Protein AF-A0A1X6ZL60-F1 (afdb_monomer_l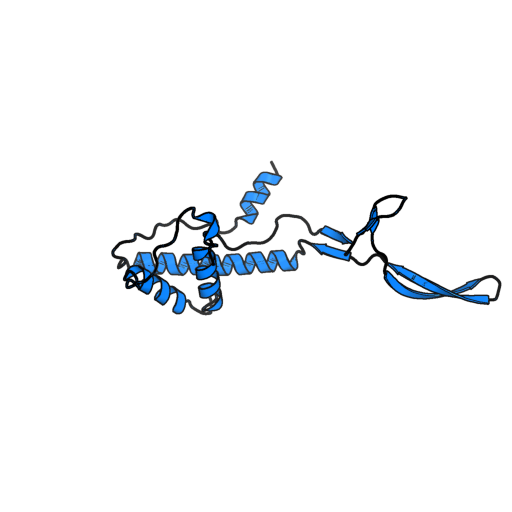ite)

Organism: NCBI:txid396013

Structure (mmCIF, N/CA/C/O backbone):
data_AF-A0A1X6ZL60-F1
#
_entry.id   AF-A0A1X6ZL60-F1
#
loop_
_atom_site.group_PDB
_atom_site.id
_atom_site.type_symbol
_atom_site.label_atom_id
_atom_site.label_alt_id
_atom_site.label_comp_id
_atom_site.label_asym_id
_atom_site.label_entity_id
_atom_site.label_seq_id
_atom_site.pdbx_PDB_ins_code
_atom_site.Cartn_x
_atom_site.Cartn_y
_atom_site.Cartn_z
_atom_site.occupancy
_atom_site.B_iso_or_equiv
_atom_site.auth_seq_id
_atom_site.auth_comp_id
_atom_site.auth_asym_id
_atom_site.auth_atom_id
_atom_site.pdbx_PDB_model_num
ATOM 1 N N . MET A 1 1 ? -14.848 10.236 -3.994 1.00 42.34 1 MET A N 1
ATOM 2 C CA . MET A 1 1 ? -15.974 10.947 -4.638 1.00 42.34 1 MET A CA 1
ATOM 3 C C . MET A 1 1 ? -16.869 9.900 -5.273 1.00 42.34 1 MET A C 1
ATOM 5 O O . MET A 1 1 ? -16.442 9.282 -6.238 1.00 42.34 1 MET A O 1
ATOM 9 N N . VAL A 1 2 ? -18.043 9.643 -4.695 1.00 43.50 2 VAL A N 1
ATOM 10 C CA . VAL A 1 2 ? -19.059 8.776 -5.317 1.00 43.50 2 VAL A CA 1
ATOM 11 C C . VAL A 1 2 ? -19.807 9.614 -6.351 1.00 43.50 2 VAL A C 1
ATOM 13 O O . VAL A 1 2 ? -20.177 10.756 -6.071 1.00 43.50 2 VAL A O 1
ATOM 16 N N . TRP A 1 3 ? -19.968 9.088 -7.561 1.00 41.34 3 TRP A N 1
ATOM 17 C CA . TRP A 1 3 ? -20.617 9.799 -8.657 1.00 41.34 3 TRP A CA 1
ATOM 18 C C . TRP A 1 3 ? -22.136 9.743 -8.464 1.00 41.34 3 TRP A C 1
ATOM 20 O O . TRP A 1 3 ? -22.722 8.668 -8.393 1.00 41.34 3 TRP A O 1
ATOM 30 N N . GLN A 1 4 ? -22.788 10.908 -8.402 1.00 52.03 4 GLN A N 1
ATOM 31 C CA . GLN A 1 4 ? -24.237 11.044 -8.164 1.00 52.03 4 GLN A CA 1
ATOM 32 C C . GLN A 1 4 ? -25.118 10.239 -9.143 1.00 52.03 4 GLN A C 1
ATOM 34 O O . GLN A 1 4 ? -26.272 9.959 -8.833 1.00 52.03 4 GLN A O 1
ATOM 39 N N . ALA A 1 5 ? -24.583 9.854 -10.305 1.00 52.88 5 ALA A N 1
ATOM 40 C CA . ALA A 1 5 ? -25.296 9.108 -11.336 1.00 52.88 5 ALA A CA 1
ATOM 41 C C . ALA A 1 5 ? -25.634 7.651 -10.954 1.00 52.88 5 ALA A C 1
ATOM 43 O O . ALA A 1 5 ? -26.593 7.110 -11.496 1.00 52.88 5 ALA A O 1
ATOM 44 N N . GLU A 1 6 ? -24.909 7.018 -10.023 1.00 59.59 6 GLU A N 1
ATOM 45 C CA . GLU A 1 6 ? -25.166 5.615 -9.637 1.00 59.59 6 GLU A CA 1
ATOM 46 C C . GLU A 1 6 ? -26.331 5.443 -8.653 1.00 59.59 6 GLU A C 1
ATOM 48 O O . GLU A 1 6 ? -26.910 4.365 -8.561 1.00 59.59 6 GLU A O 1
ATOM 53 N N . LEU A 1 7 ? -26.709 6.494 -7.924 1.00 67.25 7 LEU A N 1
ATOM 54 C CA . LEU A 1 7 ? -27.656 6.379 -6.811 1.00 67.25 7 LEU A CA 1
ATOM 55 C C . LEU A 1 7 ? -29.128 6.321 -7.255 1.00 67.25 7 LEU A C 1
ATOM 57 O O . LEU A 1 7 ? -29.992 5.997 -6.446 1.00 67.25 7 LEU A O 1
ATOM 61 N N . GLY A 1 8 ? -29.441 6.643 -8.519 1.00 70.81 8 GLY A N 1
ATOM 62 C CA . GLY A 1 8 ? -30.814 6.622 -9.054 1.00 70.81 8 GLY A CA 1
ATOM 63 C C . GLY A 1 8 ? -31.789 7.593 -8.368 1.00 70.81 8 GLY A C 1
ATOM 64 O O . GLY A 1 8 ? -32.976 7.617 -8.687 1.00 70.81 8 GLY A O 1
ATOM 65 N N . CYS A 1 9 ? -31.304 8.408 -7.432 1.00 69.19 9 CYS A N 1
ATOM 66 C CA . CYS A 1 9 ? -32.082 9.345 -6.644 1.00 69.19 9 CYS A CA 1
ATOM 67 C C . CYS A 1 9 ? -31.326 10.667 -6.475 1.00 69.19 9 CYS A C 1
ATOM 69 O O . CYS A 1 9 ? -30.094 10.731 -6.477 1.00 69.19 9 CYS A O 1
ATOM 71 N N . ARG A 1 10 ? -32.083 11.761 -6.343 1.00 63.88 10 ARG A N 1
ATOM 72 C CA . ARG A 1 10 ? -31.515 13.080 -6.066 1.00 63.88 10 ARG A CA 1
ATOM 73 C C . ARG A 1 10 ? -31.173 13.136 -4.582 1.00 63.88 10 ARG A C 1
ATOM 75 O O . ARG A 1 10 ? -32.080 13.115 -3.754 1.00 63.88 10 ARG A O 1
ATOM 82 N N . VAL A 1 11 ? -29.886 13.232 -4.257 1.00 65.44 11 VAL A N 1
ATOM 83 C CA . VAL A 1 11 ? -29.439 13.525 -2.889 1.00 65.44 11 VAL A CA 1
ATOM 84 C C . VAL A 1 11 ? -30.076 14.853 -2.474 1.00 65.44 11 VAL A C 1
ATOM 86 O O . VAL A 1 11 ? -29.724 15.905 -3.011 1.00 65.44 11 VAL A O 1
ATOM 89 N N . GLN A 1 12 ? -31.060 14.818 -1.572 1.00 59.72 12 GLN A N 1
ATOM 90 C CA . GLN A 1 12 ? -31.559 16.035 -0.939 1.00 59.72 12 GLN A CA 1
ATOM 91 C C . GLN A 1 12 ? -30.497 16.496 0.060 1.00 59.72 12 GLN A C 1
ATOM 93 O O . GLN A 1 12 ? -30.353 15.918 1.132 1.00 59.72 12 GLN A O 1
ATOM 98 N N . GLY A 1 13 ? -29.705 17.492 -0.333 1.00 53.72 13 GLY A N 1
ATOM 99 C CA . GLY A 1 13 ? -28.648 18.076 0.487 1.00 53.72 13 GLY A CA 1
ATOM 100 C C . GLY A 1 13 ? -28.893 19.566 0.698 1.00 53.72 13 GLY A C 1
ATOM 101 O O . GLY A 1 13 ? -29.170 20.287 -0.257 1.00 53.72 13 GLY A O 1
ATOM 102 N N . GLY A 1 14 ? -28.790 20.009 1.950 1.00 63.16 14 GLY A N 1
ATOM 103 C CA . GLY A 1 14 ? -28.920 21.414 2.355 1.00 63.16 14 GLY A CA 1
ATOM 104 C C . GLY A 1 14 ? -28.597 21.677 3.831 1.00 63.16 14 GLY A C 1
ATOM 105 O O . GLY A 1 14 ? -28.410 22.828 4.205 1.00 63.16 14 GLY A O 1
ATOM 106 N N . GLY A 1 15 ? -28.490 20.630 4.658 1.00 68.88 15 GLY A N 1
ATOM 107 C CA . GLY A 1 15 ? -28.045 20.723 6.049 1.00 68.88 15 GLY A CA 1
ATOM 108 C C . GLY A 1 15 ? -26.807 19.868 6.318 1.00 68.88 15 GLY A C 1
ATOM 109 O O . GLY A 1 15 ? -26.549 18.893 5.611 1.00 68.88 15 GLY A O 1
ATOM 110 N N . THR A 1 16 ? -26.055 20.245 7.347 1.00 68.44 16 THR A N 1
ATOM 111 C CA . THR A 1 16 ? -24.981 19.456 7.959 1.00 68.44 16 THR A CA 1
ATOM 112 C C . THR A 1 16 ? -25.497 18.883 9.274 1.00 68.44 16 THR A C 1
ATOM 114 O O . THR A 1 16 ? -26.028 19.623 10.098 1.00 68.44 16 THR A O 1
ATOM 117 N N . SER A 1 17 ? -25.371 17.576 9.468 1.00 72.81 17 SER A N 1
ATOM 118 C CA . SER A 1 17 ? -25.582 16.926 10.764 1.00 72.81 17 SER A CA 1
ATOM 119 C C . SER A 1 17 ? -24.238 16.734 11.455 1.00 72.81 17 SER A C 1
ATOM 121 O O . SER A 1 17 ? -23.251 16.435 10.779 1.00 72.81 17 SER A O 1
ATOM 123 N N . GLU A 1 18 ? -24.213 16.875 12.778 1.00 81.06 18 GLU A N 1
ATOM 124 C CA . GLU A 1 18 ? -23.017 16.564 13.562 1.00 81.06 18 GLU A CA 1
ATOM 125 C C . GLU A 1 18 ? -22.616 15.090 13.375 1.00 81.06 18 GLU A C 1
ATOM 127 O O . GLU A 1 18 ? -23.499 14.224 13.268 1.00 81.06 18 GLU A O 1
ATOM 132 N N . PRO A 1 19 ? -21.307 14.785 13.302 1.00 82.94 19 PRO A N 1
ATOM 133 C CA . PRO A 1 19 ? -20.825 13.413 13.291 1.00 82.94 19 PRO A CA 1
ATOM 134 C C . PRO A 1 19 ? -21.276 12.657 14.544 1.00 82.94 19 PRO A C 1
ATOM 136 O O . PRO A 1 19 ? -21.501 13.224 15.612 1.00 82.94 19 PRO A O 1
ATOM 139 N N . HIS A 1 20 ? -21.403 11.339 14.419 1.00 87.06 20 HIS A N 1
ATOM 140 C CA . HIS A 1 20 ? -21.605 10.493 15.588 1.00 87.06 20 HIS A CA 1
ATOM 141 C C . HIS A 1 20 ? -20.326 10.498 16.453 1.00 87.06 20 HIS A C 1
ATOM 143 O O . HIS A 1 20 ? -19.246 10.378 15.876 1.00 87.06 20 HIS A O 1
ATOM 149 N N . PRO A 1 21 ? -20.402 10.525 17.799 1.00 88.00 21 PRO A N 1
ATOM 150 C CA . PRO A 1 21 ? -19.213 10.532 18.664 1.00 88.00 21 PRO A CA 1
ATOM 151 C C . PRO A 1 21 ? -18.222 9.388 18.384 1.00 88.00 21 PRO A C 1
ATOM 153 O O . PRO A 1 21 ? -17.012 9.591 18.365 1.00 88.00 21 PRO A O 1
ATOM 156 N N . ASP A 1 22 ? -18.727 8.182 18.098 1.00 89.81 22 ASP A N 1
ATOM 157 C CA . ASP A 1 22 ? -17.885 7.046 17.687 1.00 89.81 22 ASP A CA 1
ATOM 158 C C . ASP A 1 22 ? -17.093 7.321 16.390 1.00 89.81 22 ASP A C 1
ATOM 160 O O . ASP A 1 22 ? -15.995 6.796 16.220 1.00 89.81 22 ASP A O 1
ATOM 164 N N . ALA A 1 23 ? -17.631 8.124 15.466 1.00 86.31 23 ALA A N 1
ATOM 165 C CA . ALA A 1 23 ? -16.933 8.489 14.235 1.00 86.31 23 ALA A CA 1
ATOM 166 C C . ALA A 1 23 ? -15.764 9.439 14.525 1.00 86.31 23 ALA A C 1
ATOM 168 O O . ALA A 1 23 ? -14.679 9.234 13.979 1.00 86.31 23 ALA A O 1
ATOM 169 N N . ASP A 1 24 ? -15.954 10.407 15.424 1.00 87.62 24 ASP A N 1
ATOM 170 C CA . ASP A 1 24 ? -14.878 11.292 15.881 1.00 87.62 24 ASP A CA 1
ATOM 171 C C . ASP A 1 24 ? -13.784 10.493 16.599 1.00 87.62 24 ASP A C 1
ATOM 173 O O . ASP A 1 24 ? -12.605 10.647 16.289 1.00 87.62 24 ASP A O 1
ATOM 177 N N . ALA A 1 25 ? -14.161 9.526 17.445 1.00 90.19 25 ALA A N 1
ATOM 178 C CA . ALA A 1 25 ? -13.206 8.634 18.104 1.00 90.19 25 ALA A CA 1
ATOM 179 C C . ALA A 1 25 ? -12.355 7.825 17.102 1.00 90.19 25 ALA A C 1
ATOM 181 O O . ALA A 1 25 ? -11.153 7.641 17.304 1.00 90.19 25 ALA A O 1
ATOM 182 N N . VAL A 1 26 ? -12.954 7.353 16.001 1.00 88.50 26 VAL A N 1
ATOM 183 C CA . VAL A 1 26 ? -12.231 6.671 14.911 1.00 88.50 26 VAL A CA 1
ATOM 184 C C . VAL A 1 26 ? -11.270 7.614 14.195 1.00 88.50 26 VAL A C 1
ATOM 186 O O . VAL A 1 26 ? -10.137 7.221 13.905 1.00 88.50 26 VAL A O 1
ATOM 189 N N . VAL A 1 27 ? -11.695 8.848 13.921 1.00 86.38 27 VAL A N 1
ATOM 190 C CA . VAL A 1 27 ? -10.849 9.864 13.282 1.00 86.38 27 VAL A CA 1
ATOM 191 C C . VAL A 1 27 ? -9.665 10.230 14.178 1.00 86.38 27 VAL A C 1
ATOM 193 O O . VAL A 1 27 ? -8.532 10.241 13.697 1.00 86.38 27 VAL A O 1
ATOM 196 N N . ASP A 1 28 ? -9.896 10.438 15.472 1.00 89.75 28 ASP A N 1
ATOM 197 C CA . ASP A 1 28 ? -8.853 10.764 16.445 1.00 89.75 28 ASP A CA 1
ATOM 198 C C . ASP A 1 28 ? -7.836 9.629 16.596 1.00 89.75 28 ASP A C 1
ATOM 200 O O . ASP A 1 28 ? -6.626 9.868 16.611 1.00 89.75 28 ASP A O 1
ATOM 204 N N . ALA A 1 29 ? -8.301 8.378 16.650 1.00 91.25 29 ALA A N 1
ATOM 205 C CA . ALA A 1 29 ? -7.417 7.217 16.716 1.00 91.25 29 ALA A CA 1
ATOM 206 C C . ALA A 1 29 ? -6.563 7.073 15.446 1.00 91.25 29 ALA A C 1
ATOM 208 O O . ALA A 1 29 ? -5.372 6.772 15.526 1.00 91.25 29 ALA A O 1
ATOM 209 N N . LEU A 1 30 ? -7.146 7.331 14.271 1.00 88.75 30 LEU A N 1
ATOM 210 C CA . LEU A 1 30 ? -6.410 7.365 13.005 1.00 88.75 30 LEU A CA 1
ATOM 211 C C . LEU A 1 30 ? -5.364 8.488 12.987 1.00 88.75 30 LEU A C 1
ATOM 213 O O . LEU A 1 30 ? -4.241 8.263 12.535 1.00 88.75 30 LEU A O 1
ATOM 217 N N . ALA A 1 31 ? -5.709 9.676 13.485 1.00 88.75 31 ALA A N 1
ATOM 218 C CA . ALA A 1 31 ? -4.808 10.825 13.544 1.00 88.75 31 ALA A CA 1
ATOM 219 C C . ALA A 1 31 ? -3.622 10.604 14.499 1.00 88.75 31 ALA A C 1
ATOM 221 O O . ALA A 1 31 ? -2.549 11.163 14.275 1.00 88.75 31 ALA A O 1
ATOM 222 N N . GLN A 1 32 ? -3.795 9.765 15.524 1.00 90.75 32 GLN A N 1
ATOM 223 C CA . GLN A 1 32 ? -2.770 9.427 16.515 1.00 90.75 32 GLN A CA 1
ATOM 224 C C . GLN A 1 32 ? -2.004 8.130 16.209 1.00 90.75 32 GLN A C 1
ATOM 226 O O . GLN A 1 32 ? -1.279 7.625 17.069 1.00 90.75 32 GLN A O 1
ATOM 231 N N . LEU A 1 33 ? -2.126 7.581 14.994 1.00 89.31 33 LEU A N 1
ATOM 232 C CA . LEU A 1 33 ? -1.369 6.392 14.605 1.00 89.31 33 LEU A CA 1
ATOM 233 C C . LEU A 1 33 ? 0.147 6.616 14.777 1.00 89.31 33 LEU A C 1
ATOM 235 O O . LEU A 1 33 ? 0.685 7.596 14.253 1.00 89.31 33 LEU A O 1
ATOM 239 N N . PRO A 1 34 ? 0.873 5.696 15.440 1.00 88.38 34 PRO A N 1
ATOM 240 C CA . PRO A 1 34 ? 2.316 5.817 15.589 1.00 88.38 34 PRO A CA 1
ATOM 241 C C . PRO A 1 34 ? 3.043 5.789 14.240 1.00 88.38 34 PRO A C 1
ATOM 243 O O . PRO A 1 34 ? 2.722 4.994 13.351 1.00 88.38 34 PRO A O 1
ATOM 246 N N . GLU A 1 35 ? 4.115 6.574 14.116 1.00 87.94 35 GLU A N 1
ATOM 247 C CA . GLU A 1 35 ? 4.956 6.597 12.907 1.00 87.94 35 GLU A CA 1
ATOM 248 C C . GLU A 1 35 ? 5.570 5.225 12.584 1.00 87.94 35 GLU A C 1
ATOM 250 O O . GLU A 1 35 ? 5.692 4.848 11.418 1.00 87.94 35 GLU A O 1
ATOM 255 N N . GLY A 1 36 ? 5.876 4.421 13.611 1.00 86.00 36 GLY A N 1
ATOM 256 C CA . GLY A 1 36 ? 6.383 3.052 13.448 1.00 86.00 36 GLY A CA 1
ATOM 257 C C . GLY A 1 36 ? 5.407 2.100 12.744 1.00 86.00 36 GLY A C 1
ATOM 258 O O . GLY A 1 36 ? 5.836 1.097 12.177 1.00 86.00 36 GLY A O 1
ATOM 259 N N . ILE A 1 37 ? 4.114 2.436 12.732 1.00 85.00 37 ILE A N 1
ATOM 260 C CA . ILE A 1 37 ? 3.034 1.674 12.087 1.00 85.00 37 ILE A CA 1
ATOM 261 C C . ILE A 1 37 ? 2.491 2.444 10.857 1.00 85.00 37 ILE A C 1
ATOM 263 O O . ILE A 1 37 ? 1.509 2.063 10.224 1.00 85.00 37 ILE A O 1
ATOM 267 N N . GLY A 1 38 ? 3.191 3.510 10.450 1.00 82.00 38 GLY A N 1
ATOM 268 C CA . GLY A 1 38 ? 2.971 4.250 9.209 1.00 82.00 38 GLY A CA 1
ATOM 269 C C . GLY A 1 38 ? 2.222 5.576 9.340 1.00 82.00 38 GLY A C 1
ATOM 270 O O . GLY A 1 38 ? 2.002 6.218 8.306 1.00 82.00 38 GLY A O 1
ATOM 271 N N . GLY A 1 39 ? 1.874 5.980 10.566 1.00 90.94 39 GLY A N 1
ATOM 272 C CA . GLY A 1 39 ? 1.439 7.332 10.915 1.00 90.94 39 GLY A CA 1
ATOM 273 C C . GLY A 1 39 ? 0.352 7.915 10.015 1.00 90.94 39 GLY A C 1
ATOM 274 O O . GLY A 1 39 ? -0.536 7.215 9.515 1.00 90.94 39 GLY A O 1
ATOM 275 N N . TRP A 1 40 ? 0.469 9.218 9.751 1.00 90.75 40 TRP A N 1
ATOM 276 C CA . TRP A 1 40 ? -0.498 9.981 8.957 1.00 90.75 40 TRP A CA 1
ATOM 277 C C . TRP A 1 40 ? -0.721 9.412 7.551 1.00 90.75 40 TRP A C 1
ATOM 279 O O . TRP A 1 40 ? -1.838 9.397 7.032 1.00 90.75 40 TRP A O 1
ATOM 289 N N . ARG A 1 41 ? 0.340 8.898 6.917 1.00 91.44 41 ARG A N 1
ATOM 290 C CA . ARG A 1 41 ? 0.240 8.322 5.571 1.00 91.44 41 ARG A CA 1
ATOM 291 C C . ARG A 1 41 ? -0.701 7.118 5.556 1.00 91.44 41 ARG A C 1
ATOM 293 O O . ARG A 1 41 ? -1.514 7.001 4.642 1.00 91.44 41 ARG A O 1
ATOM 300 N N . ILE A 1 42 ? -0.581 6.216 6.532 1.00 94.12 42 ILE A N 1
ATOM 301 C CA . ILE A 1 42 ? -1.472 5.055 6.634 1.00 94.12 42 ILE A CA 1
ATOM 302 C C . ILE A 1 42 ? -2.876 5.475 7.066 1.00 94.12 42 ILE A C 1
ATOM 304 O O . ILE A 1 42 ? -3.840 4.901 6.559 1.00 94.12 42 ILE A O 1
ATOM 308 N N . ALA A 1 43 ? -3.009 6.502 7.906 1.00 92.31 43 ALA A N 1
ATOM 309 C CA . ALA A 1 43 ? -4.306 7.062 8.274 1.00 92.31 43 ALA A CA 1
ATOM 310 C C . ALA A 1 43 ? -5.105 7.527 7.042 1.00 92.31 43 ALA A C 1
ATOM 312 O O . ALA A 1 43 ? -6.242 7.099 6.840 1.00 92.31 43 ALA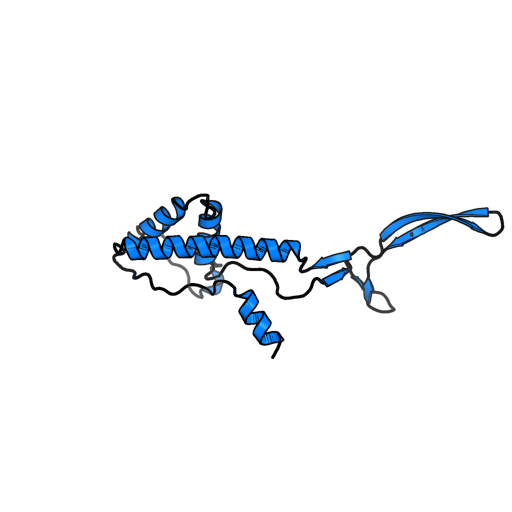 A O 1
ATOM 313 N N . LEU A 1 44 ? -4.481 8.321 6.162 1.00 92.88 44 LEU A N 1
ATOM 314 C CA . LEU A 1 44 ? -5.103 8.803 4.923 1.00 92.88 44 LEU A CA 1
ATOM 315 C C . LEU A 1 44 ? -5.494 7.662 3.980 1.00 92.88 44 LEU A C 1
ATOM 317 O O . LEU A 1 44 ? -6.631 7.606 3.516 1.00 92.88 44 LEU A O 1
ATOM 321 N N . VAL A 1 45 ? -4.568 6.729 3.736 1.00 93.56 45 VAL A N 1
ATOM 322 C CA . VAL A 1 45 ? -4.829 5.561 2.880 1.00 93.56 45 VAL A CA 1
ATOM 323 C C . VAL A 1 45 ? -5.996 4.743 3.428 1.00 93.56 45 VAL A C 1
ATOM 325 O O . VAL A 1 45 ? -6.852 4.301 2.669 1.00 93.56 45 VAL A O 1
ATOM 328 N N . THR A 1 46 ? -6.061 4.564 4.747 1.00 93.19 46 THR A N 1
ATOM 329 C CA . THR A 1 46 ? -7.144 3.823 5.400 1.00 93.19 46 THR A CA 1
ATOM 330 C C . THR A 1 46 ? -8.477 4.547 5.244 1.00 93.19 46 THR A C 1
ATOM 332 O O . THR A 1 46 ? -9.461 3.916 4.874 1.00 93.19 46 THR A O 1
ATOM 335 N N . ALA A 1 47 ? -8.513 5.867 5.445 1.00 91.44 47 ALA A N 1
ATOM 336 C CA . ALA A 1 47 ? -9.722 6.661 5.245 1.00 91.44 47 ALA A CA 1
ATOM 337 C C . ALA A 1 47 ? -10.243 6.567 3.799 1.00 91.44 47 ALA A C 1
ATOM 339 O O . ALA A 1 47 ? -11.446 6.416 3.587 1.00 91.44 47 ALA A O 1
ATOM 340 N N . ASP A 1 48 ? -9.353 6.608 2.806 1.00 93.38 48 ASP A N 1
ATOM 341 C CA . ASP A 1 48 ? -9.736 6.471 1.399 1.00 93.38 48 ASP A CA 1
ATOM 342 C C . ASP A 1 48 ? -10.251 5.067 1.065 1.00 93.38 48 ASP A C 1
ATOM 344 O O . ASP A 1 48 ? -11.285 4.938 0.408 1.00 93.38 48 ASP A O 1
ATOM 348 N N . LEU A 1 49 ? -9.601 4.021 1.581 1.00 91.50 49 LEU A N 1
ATOM 349 C CA . LEU A 1 49 ? -10.058 2.638 1.429 1.00 91.50 49 LEU A CA 1
ATOM 350 C C . LEU A 1 49 ? -11.428 2.410 2.079 1.00 91.50 49 LEU A C 1
ATOM 352 O O . LEU A 1 49 ? -12.297 1.799 1.461 1.00 91.50 49 LEU A O 1
ATOM 356 N N . CYS A 1 50 ? -11.661 2.954 3.277 1.00 88.31 50 CYS A N 1
ATOM 357 C CA . CYS A 1 50 ? -12.960 2.883 3.947 1.00 88.31 50 CYS A CA 1
ATOM 358 C C . CYS A 1 50 ? -14.062 3.565 3.126 1.00 88.31 50 CYS A C 1
ATOM 360 O O . CYS A 1 50 ? -15.152 3.014 2.993 1.00 88.31 50 CYS A O 1
ATOM 362 N N . ARG A 1 51 ? -13.779 4.733 2.529 1.00 86.31 51 ARG A N 1
ATOM 363 C CA . ARG A 1 51 ? -14.729 5.424 1.636 1.00 86.31 51 ARG A CA 1
ATOM 364 C C . ARG A 1 51 ? -15.020 4.632 0.363 1.00 86.31 51 ARG A C 1
ATOM 366 O O . ARG A 1 51 ? -16.125 4.735 -0.159 1.00 86.31 51 ARG A O 1
ATOM 373 N N . ALA A 1 52 ? -14.035 3.896 -0.146 1.00 87.38 52 ALA A N 1
ATOM 374 C CA . ALA A 1 52 ? -14.179 3.053 -1.329 1.00 87.38 52 ALA A CA 1
ATOM 375 C C . ALA A 1 52 ? -14.799 1.675 -1.025 1.00 87.38 52 ALA A C 1
ATOM 377 O O . ALA A 1 52 ? -15.241 0.996 -1.945 1.00 87.38 52 ALA A O 1
ATOM 378 N N . GLY A 1 53 ? -14.843 1.250 0.244 1.00 86.94 53 GLY A N 1
ATOM 379 C CA . GLY A 1 53 ? -15.215 -0.119 0.611 1.00 86.94 53 GLY A CA 1
ATOM 380 C C . GLY A 1 53 ? -14.174 -1.157 0.172 1.00 86.94 53 GLY A C 1
ATOM 381 O O . GLY A 1 53 ? -14.516 -2.312 -0.076 1.00 86.94 53 GLY A O 1
ATOM 382 N N . GLU A 1 54 ? -12.909 -0.749 0.052 1.00 89.44 54 GLU A N 1
ATOM 383 C CA . GLU A 1 54 ? -11.822 -1.566 -0.486 1.00 89.44 54 GLU A CA 1
ATOM 384 C C . GLU A 1 54 ? -10.774 -1.937 0.576 1.00 89.44 54 GLU A C 1
ATOM 386 O O . GLU A 1 54 ? -10.713 -1.385 1.673 1.00 89.44 54 GLU A O 1
ATOM 391 N N . THR A 1 55 ? -9.903 -2.885 0.230 1.00 90.44 55 THR A N 1
ATOM 392 C CA . THR A 1 55 ? -8.720 -3.255 1.022 1.00 90.44 55 THR A CA 1
ATOM 393 C C . THR A 1 55 ? -7.451 -2.895 0.272 1.00 90.44 55 THR A C 1
ATOM 395 O O . THR A 1 55 ? -7.432 -2.960 -0.958 1.00 90.44 55 THR A O 1
ATOM 398 N N . LEU A 1 56 ? -6.362 -2.607 0.990 1.00 92.31 56 LEU A N 1
ATOM 399 C CA . LEU A 1 56 ? -5.109 -2.247 0.337 1.00 92.31 56 LEU A CA 1
ATOM 400 C C . LEU A 1 56 ? -4.614 -3.378 -0.580 1.00 92.31 56 LEU A C 1
ATOM 402 O O . LEU A 1 56 ? -4.531 -4.545 -0.189 1.00 92.31 56 LEU A O 1
ATOM 406 N N . GLY A 1 57 ? -4.250 -3.022 -1.811 1.00 90.50 57 GLY A N 1
ATOM 407 C CA . GLY A 1 57 ? -3.644 -3.957 -2.749 1.00 90.50 57 GLY A CA 1
ATOM 408 C C . GLY A 1 57 ? -2.271 -4.428 -2.262 1.00 90.50 57 GLY A C 1
ATOM 409 O O . GLY A 1 57 ? -1.407 -3.629 -1.919 1.00 90.50 57 GLY A O 1
ATOM 410 N N . TRP A 1 58 ? -2.038 -5.739 -2.288 1.00 88.88 58 TRP A N 1
ATOM 411 C CA . TRP A 1 58 ? -0.766 -6.370 -1.897 1.00 88.88 58 TRP A CA 1
ATOM 412 C C . TRP A 1 58 ? 0.112 -6.763 -3.100 1.00 88.88 58 TRP A C 1
ATOM 414 O O . TRP A 1 58 ? 1.106 -7.481 -2.958 1.00 88.88 58 TRP A O 1
ATOM 424 N N . GLY A 1 59 ? -0.251 -6.283 -4.292 1.00 85.38 59 GLY A N 1
ATOM 425 C CA . GLY A 1 59 ? 0.406 -6.584 -5.561 1.00 85.38 59 GLY A CA 1
ATOM 426 C C . GLY A 1 59 ? -0.186 -7.793 -6.292 1.00 85.38 59 GLY A C 1
ATOM 427 O O . GLY A 1 59 ? -1.215 -8.348 -5.917 1.00 85.38 59 GLY A O 1
ATOM 428 N N . SER A 1 60 ? 0.477 -8.187 -7.378 1.00 74.50 60 SER A N 1
ATOM 429 C CA . SER A 1 60 ? 0.091 -9.324 -8.216 1.00 74.50 60 SER A CA 1
ATOM 430 C C . SER A 1 60 ? 0.789 -10.616 -7.779 1.00 74.50 60 SER A C 1
ATOM 432 O O . SER A 1 60 ? 1.910 -10.590 -7.274 1.00 74.50 60 SER A O 1
ATOM 434 N N . ASN A 1 61 ? 0.142 -11.761 -8.017 1.00 74.06 61 ASN A N 1
ATOM 435 C CA . ASN A 1 61 ? 0.747 -13.099 -7.908 1.00 74.06 61 ASN A CA 1
ATOM 436 C C . ASN A 1 61 ? 1.254 -13.634 -9.258 1.00 74.06 61 ASN A C 1
ATOM 438 O O . ASN A 1 61 ? 1.604 -14.811 -9.387 1.00 74.06 61 ASN A O 1
ATOM 442 N N . LEU A 1 62 ? 1.247 -12.795 -10.289 1.00 77.81 62 LEU A N 1
ATOM 443 C CA . LEU A 1 62 ? 1.817 -13.142 -11.578 1.00 77.81 62 LEU A CA 1
ATOM 444 C C . LEU A 1 62 ? 3.345 -13.101 -11.490 1.00 77.81 62 LEU A C 1
ATOM 446 O O . LEU A 1 62 ? 3.924 -12.299 -10.756 1.00 77.81 62 LEU A O 1
ATOM 450 N N . ALA A 1 63 ? 3.998 -13.986 -12.242 1.00 83.31 63 ALA A N 1
ATOM 451 C CA . ALA A 1 63 ? 5.434 -13.882 -12.456 1.00 83.31 63 ALA A CA 1
ATOM 452 C C . ALA A 1 63 ? 5.749 -12.569 -13.199 1.00 83.31 63 ALA A C 1
ATOM 454 O O . ALA A 1 63 ? 4.864 -12.052 -13.890 1.00 83.31 63 ALA A O 1
ATOM 455 N N . PRO A 1 64 ? 6.977 -12.035 -13.087 1.00 89.75 64 PRO A N 1
ATOM 456 C CA . PRO A 1 64 ? 7.394 -10.882 -13.874 1.00 89.75 64 PRO A CA 1
ATOM 457 C C . PRO A 1 64 ? 7.184 -11.151 -15.363 1.00 89.75 64 PRO A C 1
ATOM 459 O O . PRO A 1 64 ? 7.566 -12.212 -15.860 1.00 89.75 64 PRO A O 1
ATOM 462 N N . GLN A 1 65 ? 6.565 -10.206 -16.065 1.00 90.06 65 GLN A N 1
ATOM 463 C CA . GLN A 1 65 ? 6.281 -10.337 -17.493 1.00 90.06 65 GLN A CA 1
ATOM 464 C C . GLN A 1 65 ? 7.061 -9.283 -18.257 1.00 90.06 65 GLN A C 1
ATOM 466 O O . GLN A 1 65 ? 6.931 -8.092 -17.990 1.00 90.06 65 GLN A O 1
ATOM 471 N N . VAL A 1 66 ? 7.870 -9.734 -19.212 1.00 93.12 66 VAL A N 1
ATOM 472 C CA . VAL A 1 66 ? 8.560 -8.848 -20.146 1.00 93.12 66 VAL A CA 1
ATOM 473 C C . VAL A 1 66 ? 7.635 -8.613 -21.327 1.00 93.12 66 VAL A C 1
ATOM 475 O O . VAL A 1 66 ? 7.305 -9.553 -22.049 1.00 93.12 66 VAL A O 1
ATOM 478 N N . GLN A 1 67 ? 7.226 -7.366 -21.527 1.00 93.88 67 GLN A N 1
ATOM 479 C CA . GLN A 1 67 ? 6.362 -6.977 -22.634 1.00 93.88 67 GLN A CA 1
ATOM 480 C C . GLN A 1 67 ? 7.018 -5.866 -23.455 1.00 93.88 67 GLN A C 1
ATOM 482 O O . GLN A 1 67 ? 7.739 -5.041 -22.894 1.00 93.88 67 GLN A O 1
ATOM 487 N N . PRO A 1 68 ? 6.794 -5.803 -24.777 1.00 95.44 68 PRO A N 1
ATOM 488 C CA . PRO A 1 68 ? 7.145 -4.618 -25.549 1.00 95.44 68 PRO A CA 1
ATOM 489 C C . PRO A 1 68 ? 6.451 -3.381 -24.980 1.00 95.44 68 PRO A C 1
ATOM 491 O O . PRO A 1 68 ? 5.294 -3.473 -24.577 1.00 95.44 68 PRO A O 1
ATOM 494 N N . ILE A 1 69 ? 7.127 -2.228 -24.995 1.00 95.12 69 ILE A N 1
ATOM 495 C CA . ILE A 1 69 ? 6.500 -0.960 -24.575 1.00 95.12 69 ILE A CA 1
ATOM 496 C C . ILE A 1 69 ? 5.267 -0.653 -25.426 1.00 95.12 69 ILE A C 1
ATOM 498 O O . ILE A 1 69 ? 4.291 -0.113 -24.917 1.00 95.12 69 ILE A O 1
ATOM 502 N N . ASP A 1 70 ? 5.317 -0.993 -26.714 1.00 94.31 70 ASP A N 1
ATOM 503 C CA . ASP A 1 70 ? 4.216 -0.736 -27.626 1.00 94.31 70 ASP A CA 1
ATOM 504 C C . ASP A 1 70 ? 4.204 -1.719 -28.806 1.00 94.31 70 ASP A C 1
ATOM 506 O O . ASP A 1 70 ? 5.206 -2.370 -29.140 1.00 94.31 70 ASP A O 1
ATOM 510 N N . TRP A 1 71 ? 3.048 -1.816 -29.454 1.00 94.69 71 TRP A N 1
ATOM 511 C CA . TRP A 1 71 ? 2.784 -2.672 -30.598 1.00 94.69 71 TRP A CA 1
ATOM 512 C C . TRP A 1 71 ? 2.265 -1.849 -31.774 1.00 94.69 71 TRP A C 1
ATOM 514 O O . TRP A 1 71 ? 1.345 -1.054 -31.643 1.00 94.69 71 TRP A O 1
ATOM 524 N N . LYS A 1 72 ? 2.786 -2.122 -32.969 1.00 93.88 72 LYS A N 1
ATOM 525 C CA . LYS A 1 72 ? 2.289 -1.565 -34.229 1.00 93.88 72 LYS A CA 1
ATOM 526 C C . LYS A 1 72 ? 1.575 -2.628 -35.055 1.00 93.88 72 LYS A C 1
ATOM 528 O O . LYS A 1 72 ? 2.009 -3.781 -35.120 1.00 93.88 72 LYS A O 1
ATOM 533 N N . GLN A 1 73 ? 0.509 -2.227 -35.737 1.00 95.62 73 GLN A N 1
ATOM 534 C CA . GLN A 1 73 ? -0.175 -3.069 -36.713 1.00 95.62 73 GLN A CA 1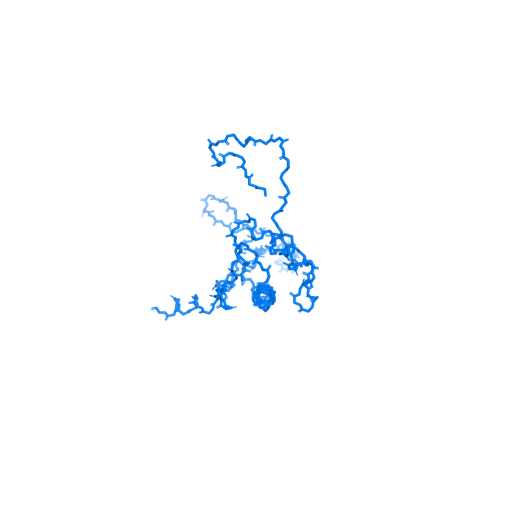
ATOM 535 C C . GLN A 1 73 ? 0.438 -2.857 -38.101 1.00 95.62 73 GLN A C 1
ATOM 537 O O . GLN A 1 73 ? 0.639 -1.726 -38.538 1.00 95.62 73 GLN A O 1
ATOM 542 N N . THR A 1 74 ? 0.733 -3.945 -38.808 1.00 91.38 74 THR A N 1
ATOM 543 C CA . THR A 1 74 ? 1.221 -3.909 -40.193 1.00 91.38 74 THR A CA 1
ATOM 544 C C . THR A 1 74 ? 0.407 -4.857 -41.070 1.00 91.38 74 THR A C 1
ATOM 546 O O . THR A 1 74 ? -0.363 -5.674 -40.566 1.00 91.38 74 THR A O 1
ATOM 549 N N . LYS A 1 75 ? 0.617 -4.815 -42.392 1.00 92.88 75 LYS A N 1
ATOM 550 C CA . LYS A 1 75 ? 0.009 -5.776 -43.333 1.00 92.88 75 LYS A CA 1
ATOM 551 C C . LYS A 1 75 ? 0.373 -7.246 -43.052 1.00 92.88 75 LYS A C 1
ATOM 553 O O . LYS A 1 75 ? -0.304 -8.137 -43.542 1.00 92.88 75 LYS A O 1
ATOM 558 N N . HIS A 1 76 ? 1.432 -7.493 -42.276 1.00 89.88 76 HIS A N 1
ATOM 559 C CA . HIS A 1 76 ? 1.881 -8.826 -41.858 1.00 89.88 76 HIS A CA 1
ATOM 560 C C . HIS A 1 76 ? 1.431 -9.185 -40.431 1.00 89.88 76 HIS A C 1
ATOM 562 O O . HIS A 1 76 ? 1.911 -10.158 -39.860 1.00 89.88 76 HIS A O 1
ATOM 568 N N . GLY A 1 77 ? 0.524 -8.397 -39.847 1.00 93.94 77 GLY A N 1
ATOM 569 C CA . GLY A 1 77 ? 0.028 -8.576 -38.489 1.00 93.94 77 GLY A CA 1
ATOM 570 C C . GLY A 1 77 ? 0.687 -7.645 -37.475 1.00 93.94 77 GLY A C 1
ATOM 571 O O . GLY A 1 77 ? 1.322 -6.638 -37.821 1.00 93.94 77 GLY A O 1
ATOM 572 N N . ARG A 1 78 ? 0.482 -7.977 -36.200 1.00 93.88 78 ARG A N 1
ATOM 573 C CA . ARG A 1 78 ? 0.922 -7.184 -35.052 1.00 93.88 78 ARG A CA 1
ATOM 574 C C . ARG A 1 78 ? 2.409 -7.424 -34.791 1.00 93.88 78 ARG A C 1
ATOM 576 O O . ARG A 1 78 ? 2.867 -8.560 -34.740 1.00 93.88 78 ARG A O 1
ATOM 583 N N . SER A 1 79 ? 3.180 -6.354 -34.651 1.00 91.94 79 SER A N 1
ATOM 584 C CA . SER A 1 79 ? 4.629 -6.401 -34.424 1.00 91.94 79 SER A CA 1
ATOM 585 C C . SER A 1 79 ? 5.021 -5.427 -33.323 1.00 91.94 79 SER A C 1
ATOM 587 O O . SER A 1 79 ? 4.419 -4.366 -33.199 1.00 91.94 79 SER A O 1
ATOM 589 N N . ALA A 1 80 ? 6.033 -5.761 -32.529 1.00 94.19 80 ALA A N 1
ATOM 590 C CA . ALA A 1 80 ? 6.537 -4.849 -31.510 1.00 94.19 80 ALA A CA 1
ATOM 591 C C . ALA A 1 80 ? 7.153 -3.586 -32.144 1.00 94.19 80 ALA A C 1
ATOM 593 O O . ALA A 1 80 ? 7.714 -3.626 -33.250 1.00 94.19 80 ALA A O 1
ATOM 594 N N . VAL A 1 81 ? 7.038 -2.452 -31.453 1.00 94.06 81 VAL A N 1
ATOM 595 C CA . VAL A 1 81 ? 7.736 -1.223 -31.841 1.00 94.06 81 VAL A CA 1
ATOM 596 C C . VAL A 1 81 ? 9.248 -1.427 -31.701 1.00 94.06 81 VAL A C 1
ATOM 598 O O . VAL A 1 81 ? 9.723 -2.137 -30.821 1.00 94.06 81 VAL A O 1
ATOM 601 N N . THR A 1 82 ? 10.015 -0.823 -32.608 1.00 93.25 82 THR A N 1
ATOM 602 C CA . THR A 1 82 ? 11.482 -0.888 -32.619 1.00 93.25 82 THR A CA 1
ATOM 603 C C . THR A 1 82 ? 12.055 0.516 -32.522 1.00 93.25 82 THR A C 1
ATOM 605 O O . THR A 1 82 ? 11.619 1.385 -33.277 1.00 93.25 82 THR A O 1
ATOM 608 N N . ALA A 1 83 ? 13.055 0.713 -31.670 1.00 92.94 83 ALA A N 1
ATOM 609 C CA . ALA A 1 83 ? 13.782 1.967 -31.504 1.00 92.94 83 ALA A CA 1
ATOM 610 C C . ALA A 1 83 ? 15.261 1.791 -31.886 1.00 92.94 83 ALA A C 1
ATOM 612 O O . ALA A 1 83 ? 15.790 0.678 -31.845 1.00 92.94 83 ALA A O 1
ATOM 613 N N . THR A 1 84 ? 15.937 2.875 -32.267 1.00 93.31 84 THR A N 1
ATOM 614 C CA . THR A 1 84 ? 17.383 2.850 -32.531 1.00 93.31 84 THR A CA 1
ATOM 615 C C . THR A 1 84 ? 18.140 2.837 -31.202 1.00 93.31 84 THR A C 1
ATOM 617 O O . THR A 1 84 ? 18.017 3.774 -30.419 1.00 93.31 84 THR A O 1
ATOM 620 N N . CYS A 1 85 ? 18.920 1.787 -30.936 1.00 91.56 85 CYS A N 1
ATOM 621 C CA . CYS A 1 85 ? 19.725 1.641 -29.712 1.00 91.56 85 CYS A CA 1
ATOM 622 C C . CYS A 1 85 ? 21.185 2.070 -29.870 1.00 91.56 85 CYS A C 1
ATOM 624 O O . CYS A 1 85 ? 21.952 2.021 -28.912 1.00 91.56 85 CYS A O 1
ATOM 626 N N . GLY A 1 86 ? 21.584 2.471 -31.071 1.00 92.50 86 GLY A N 1
ATOM 627 C CA . GLY A 1 86 ? 22.935 2.919 -31.357 1.00 92.50 86 GLY A CA 1
ATOM 628 C C . GLY A 1 86 ? 23.266 2.759 -32.827 1.00 92.50 86 GLY A C 1
ATOM 629 O O . GLY A 1 86 ? 22.406 2.427 -33.642 1.00 92.50 86 GLY A O 1
ATOM 630 N N . LYS A 1 87 ? 24.534 2.974 -33.157 1.00 93.69 87 LYS A N 1
ATOM 631 C CA . LYS A 1 87 ? 25.046 2.821 -34.515 1.00 93.69 87 LYS A CA 1
ATOM 632 C C . LYS A 1 87 ? 26.248 1.897 -34.519 1.00 93.69 87 LYS A C 1
ATOM 634 O O . LYS A 1 87 ? 27.137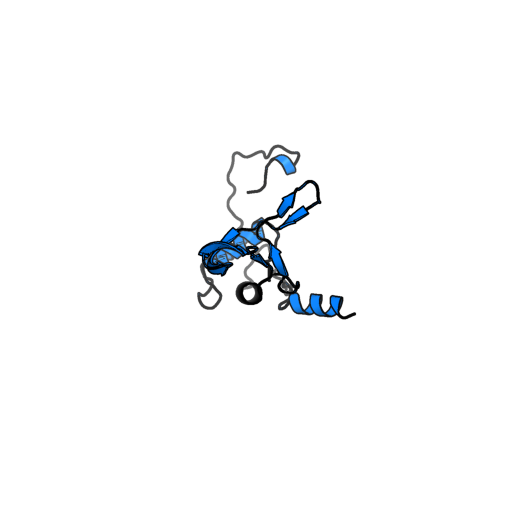 2.034 -33.683 1.00 93.69 87 LYS A O 1
ATOM 639 N N . ALA A 1 88 ? 26.286 0.974 -35.470 1.00 91.62 88 ALA A N 1
ATOM 640 C CA . ALA A 1 88 ? 27.431 0.110 -35.703 1.00 91.62 88 ALA A CA 1
ATOM 641 C C . ALA A 1 88 ? 28.150 0.539 -36.981 1.00 91.62 88 ALA A C 1
ATOM 643 O O . ALA A 1 88 ? 27.523 0.714 -38.026 1.00 91.62 88 ALA A O 1
ATOM 644 N N . ARG A 1 89 ? 29.478 0.667 -36.906 1.00 92.88 89 ARG A N 1
ATOM 645 C CA . ARG A 1 89 ? 30.337 0.820 -38.083 1.00 92.88 89 ARG A CA 1
ATOM 646 C C . ARG A 1 89 ? 30.978 -0.515 -38.430 1.00 92.88 89 ARG A C 1
ATOM 648 O O . ARG A 1 89 ? 31.563 -1.161 -37.569 1.00 92.88 89 ARG A O 1
ATOM 655 N N . TYR A 1 90 ? 30.884 -0.911 -39.693 1.00 91.69 90 TYR A N 1
ATOM 656 C CA . TYR A 1 90 ? 31.544 -2.105 -40.212 1.00 91.69 90 TYR A CA 1
ATOM 657 C C . TYR A 1 90 ? 32.093 -1.850 -41.614 1.00 91.69 90 TYR A C 1
ATOM 659 O O . TYR A 1 90 ? 31.547 -1.056 -42.385 1.00 91.69 90 TYR A O 1
ATOM 667 N N . THR A 1 91 ? 33.185 -2.526 -41.959 1.00 92.56 91 THR A N 1
ATOM 668 C CA . THR A 1 91 ? 33.774 -2.443 -43.298 1.00 92.56 91 THR A CA 1
ATOM 669 C C . THR A 1 91 ? 33.196 -3.549 -44.167 1.00 92.56 91 THR A C 1
ATOM 671 O O . THR A 1 91 ? 33.261 -4.724 -43.820 1.00 92.56 91 THR A O 1
ATOM 674 N N . SER A 1 92 ? 32.641 -3.188 -45.321 1.00 88.12 92 SER A N 1
ATOM 675 C CA . SER A 1 92 ? 32.153 -4.148 -46.311 1.00 88.12 92 SER A CA 1
ATOM 676 C C . SER A 1 92 ? 32.589 -3.721 -47.702 1.00 88.12 92 SER A C 1
ATOM 678 O O . SER A 1 92 ? 32.383 -2.571 -48.100 1.00 88.12 92 SER A O 1
ATOM 680 N N . ARG A 1 93 ? 33.217 -4.647 -48.440 1.00 87.25 93 ARG A N 1
ATOM 681 C CA . ARG A 1 93 ? 33.783 -4.399 -49.779 1.00 87.25 93 ARG A CA 1
ATOM 682 C C . ARG A 1 93 ? 34.711 -3.169 -49.812 1.00 87.25 93 ARG A C 1
ATOM 684 O O . ARG A 1 93 ? 34.588 -2.319 -50.688 1.00 87.25 93 ARG A O 1
ATOM 691 N N . GLY A 1 94 ? 35.583 -3.036 -48.808 1.00 89.69 94 GLY A N 1
ATOM 692 C CA . GLY A 1 94 ? 36.563 -1.944 -48.704 1.00 89.69 94 GLY A CA 1
ATOM 693 C C . GLY A 1 94 ? 36.000 -0.570 -48.316 1.00 89.69 94 GLY A C 1
ATOM 694 O O . GLY A 1 94 ? 36.764 0.383 -48.221 1.00 89.69 94 GLY A O 1
ATOM 695 N N . LYS A 1 95 ? 34.688 -0.442 -48.067 1.00 90.56 95 LYS A N 1
ATOM 696 C CA . LYS A 1 95 ? 34.054 0.810 -47.623 1.00 90.56 95 LYS A CA 1
ATOM 697 C C . LYS A 1 95 ? 33.527 0.676 -46.198 1.00 90.56 95 LYS A C 1
ATOM 699 O O . LYS A 1 95 ? 32.870 -0.316 -45.874 1.00 90.56 95 LYS A O 1
ATOM 704 N N . VAL A 1 96 ? 33.779 1.689 -45.371 1.00 91.12 96 VAL A N 1
ATOM 705 C CA . VAL A 1 96 ? 33.188 1.802 -44.031 1.00 91.12 96 VAL A CA 1
ATOM 706 C C . VAL A 1 96 ? 31.726 2.204 -44.183 1.00 91.12 96 VAL A C 1
ATOM 708 O O . VAL A 1 96 ? 31.408 3.179 -44.861 1.00 91.12 96 VAL A O 1
ATOM 711 N N . ARG A 1 97 ? 30.833 1.430 -43.572 1.00 92.56 97 ARG A N 1
ATOM 712 C CA . ARG A 1 97 ? 29.393 1.684 -43.535 1.00 92.56 97 ARG A CA 1
ATOM 713 C C . ARG A 1 97 ? 28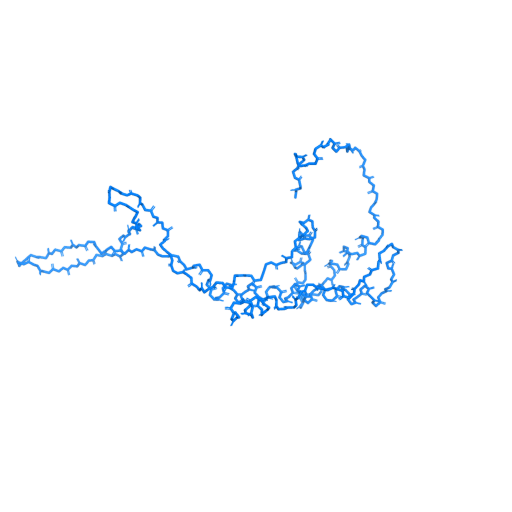.954 1.835 -42.091 1.00 92.56 97 ARG A C 1
ATOM 715 O O . ARG A 1 97 ? 29.432 1.109 -41.224 1.00 92.56 97 ARG A O 1
ATOM 722 N N . GLU A 1 98 ? 28.036 2.760 -41.856 1.00 92.94 98 GLU A N 1
ATOM 723 C CA . GLU A 1 98 ? 27.366 2.950 -40.573 1.00 92.94 98 GLU A CA 1
ATOM 724 C C . GLU A 1 98 ? 25.916 2.476 -40.706 1.00 92.94 98 GLU A C 1
ATOM 726 O O . GLU A 1 98 ? 25.254 2.784 -41.698 1.00 92.94 98 GLU A O 1
ATOM 731 N N . VAL A 1 99 ? 25.441 1.681 -39.748 1.00 93.31 99 VAL A N 1
ATOM 732 C CA . VAL A 1 99 ? 24.064 1.178 -39.712 1.00 93.31 99 VAL A CA 1
ATOM 733 C C . VAL A 1 99 ? 23.459 1.392 -38.333 1.00 93.31 99 VAL A C 1
ATOM 735 O O . VAL A 1 99 ? 24.126 1.190 -37.316 1.00 93.31 99 VAL A O 1
ATOM 738 N N . ASP A 1 100 ? 22.185 1.771 -38.304 1.00 93.94 100 ASP A N 1
ATOM 739 C CA . ASP A 1 100 ? 21.422 1.883 -37.067 1.00 93.94 100 ASP A CA 1
ATOM 740 C C . ASP A 1 100 ? 21.131 0.490 -36.497 1.00 93.94 100 ASP A C 1
ATOM 742 O O . ASP A 1 100 ? 20.535 -0.373 -37.153 1.00 93.94 100 ASP A O 1
ATOM 746 N N . LEU A 1 101 ? 21.535 0.279 -35.248 1.00 94.06 101 LEU A N 1
ATOM 747 C CA . LEU A 1 101 ? 21.144 -0.880 -34.463 1.00 94.06 101 LEU A CA 1
ATOM 748 C C . LEU A 1 101 ? 19.726 -0.650 -33.950 1.00 94.06 101 LEU A C 1
ATOM 750 O O . LEU A 1 101 ? 19.431 0.387 -33.356 1.00 94.06 101 LEU A O 1
ATOM 754 N N . ARG A 1 102 ? 18.842 -1.621 -34.181 1.00 93.56 102 ARG A N 1
ATOM 755 C CA . ARG A 1 102 ? 17.442 -1.562 -33.752 1.00 93.56 102 ARG A CA 1
ATOM 756 C C . ARG A 1 102 ? 17.205 -2.527 -32.597 1.00 93.56 102 ARG A C 1
ATOM 758 O O . ARG A 1 102 ? 17.578 -3.693 -32.691 1.00 93.56 102 ARG A O 1
ATOM 765 N N . CYS A 1 103 ? 16.547 -2.058 -31.544 1.00 93.25 103 CYS A N 1
ATOM 766 C CA . CYS A 1 103 ? 16.082 -2.873 -30.425 1.00 93.25 103 CYS A CA 1
ATOM 767 C C . CYS A 1 103 ? 14.560 -2.769 -30.262 1.00 93.25 103 CYS A C 1
ATOM 769 O O . CYS A 1 103 ? 13.929 -1.831 -30.750 1.00 93.25 103 CYS A O 1
ATOM 771 N N . CYS A 1 104 ? 13.973 -3.735 -29.557 1.00 94.94 104 CYS A N 1
ATOM 772 C CA . CYS A 1 104 ? 12.611 -3.633 -29.046 1.00 94.94 104 CYS A CA 1
ATOM 773 C C . CYS A 1 104 ? 12.683 -3.084 -27.616 1.00 94.94 104 CYS A C 1
ATOM 775 O O . CYS A 1 104 ? 13.204 -3.788 -26.746 1.00 94.94 104 CYS A O 1
ATOM 777 N N . PRO A 1 105 ? 12.199 -1.863 -27.340 1.00 95.12 105 PRO A N 1
ATOM 778 C CA . PRO A 1 105 ? 12.100 -1.399 -25.970 1.00 95.12 105 PRO A CA 1
ATOM 779 C C . PRO A 1 105 ? 11.058 -2.240 -25.220 1.00 95.12 105 PRO A C 1
ATOM 781 O O . PRO A 1 105 ? 10.001 -2.575 -25.765 1.00 95.12 105 PRO A O 1
ATOM 784 N N . ILE A 1 106 ? 11.370 -2.591 -23.974 1.00 95.25 106 ILE A N 1
ATOM 785 C CA . ILE A 1 106 ? 10.533 -3.446 -23.129 1.00 95.25 106 ILE A CA 1
ATOM 786 C C . ILE A 1 106 ? 10.123 -2.731 -21.842 1.00 95.25 106 ILE A C 1
ATOM 788 O O . ILE A 1 106 ? 10.841 -1.869 -21.341 1.00 95.25 106 ILE A O 1
ATOM 792 N N . THR A 1 107 ? 8.986 -3.142 -21.296 1.00 94.19 107 THR A N 1
ATOM 793 C CA . THR A 1 107 ? 8.563 -2.890 -19.922 1.00 94.19 107 THR A CA 1
ATOM 794 C C . THR A 1 107 ? 8.495 -4.217 -19.166 1.00 94.19 107 THR A C 1
ATOM 796 O O . THR A 1 107 ? 8.228 -5.268 -19.757 1.00 94.19 107 THR A O 1
ATOM 799 N N . ILE A 1 108 ? 8.778 -4.183 -17.864 1.00 92.19 108 ILE A N 1
ATOM 800 C CA . ILE A 1 108 ? 8.654 -5.349 -16.987 1.00 92.19 108 ILE A CA 1
ATOM 801 C C . ILE A 1 108 ? 7.467 -5.111 -16.067 1.00 92.19 108 ILE A C 1
ATOM 803 O O . ILE A 1 108 ? 7.545 -4.342 -15.112 1.00 92.19 108 ILE A O 1
ATOM 807 N N . GLU A 1 109 ? 6.373 -5.804 -16.341 1.00 89.62 109 GLU A N 1
ATOM 808 C CA . GLU A 1 109 ? 5.222 -5.823 -15.453 1.00 89.62 109 GLU A CA 1
ATOM 809 C C . GLU A 1 109 ? 5.445 -6.801 -14.300 1.00 89.62 109 GLU A C 1
ATOM 811 O O . GLU A 1 109 ? 6.198 -7.773 -14.412 1.00 89.62 109 GLU A O 1
ATOM 816 N N . ASN A 1 110 ? 4.735 -6.582 -13.189 1.00 88.38 110 ASN A N 1
ATOM 817 C CA . ASN A 1 110 ? 4.786 -7.448 -12.007 1.00 88.38 110 ASN A CA 1
ATOM 818 C C . ASN A 1 110 ? 6.213 -7.629 -11.465 1.00 88.38 110 ASN A C 1
ATOM 820 O O . ASN A 1 110 ? 6.564 -8.704 -10.974 1.00 88.38 110 ASN A O 1
ATOM 824 N N . HIS A 1 111 ? 7.040 -6.584 -11.558 1.00 90.00 111 HIS A N 1
ATOM 825 C CA . HIS A 1 111 ? 8.437 -6.645 -11.159 1.00 90.00 111 HIS A CA 1
ATOM 826 C C . HIS A 1 111 ? 8.567 -7.081 -9.681 1.00 90.00 111 HIS A C 1
ATOM 828 O O . HIS A 1 111 ? 7.844 -6.559 -8.822 1.00 90.00 111 HIS A O 1
ATOM 834 N N . PRO A 1 112 ? 9.491 -8.000 -9.322 1.00 87.69 112 PRO A N 1
ATOM 835 C CA . PRO A 1 112 ? 9.568 -8.551 -7.962 1.00 87.69 112 PRO A CA 1
ATOM 836 C C . PRO A 1 112 ? 9.760 -7.485 -6.880 1.00 87.69 112 PRO A C 1
ATOM 838 O O . PRO A 1 112 ? 9.243 -7.612 -5.771 1.00 87.69 112 PRO A O 1
ATOM 841 N N . ARG A 1 113 ? 10.477 -6.405 -7.214 1.00 90.25 113 ARG A N 1
ATOM 842 C CA . ARG A 1 113 ? 10.682 -5.250 -6.327 1.00 90.25 113 ARG A CA 1
ATOM 843 C C . ARG A 1 113 ? 9.371 -4.547 -5.972 1.00 90.25 113 ARG A C 1
ATOM 845 O O . ARG A 1 113 ? 9.182 -4.193 -4.810 1.00 90.25 113 ARG A O 1
ATOM 852 N N . ASP A 1 114 ? 8.478 -4.384 -6.944 1.00 90.44 114 ASP A N 1
ATOM 853 C CA . ASP A 1 114 ? 7.198 -3.702 -6.748 1.00 90.44 114 ASP A CA 1
ATOM 854 C C . ASP A 1 114 ? 6.239 -4.592 -5.963 1.00 90.44 114 ASP A C 1
ATOM 856 O O . ASP A 1 114 ? 5.594 -4.123 -5.029 1.00 90.44 114 ASP A O 1
ATOM 860 N N . GLN A 1 115 ? 6.241 -5.903 -6.233 1.00 90.19 115 GLN A N 1
ATOM 861 C CA . GLN A 1 115 ? 5.508 -6.871 -5.411 1.00 90.19 115 GLN A CA 1
ATOM 862 C C . GLN A 1 115 ? 5.993 -6.864 -3.956 1.00 90.19 115 GLN A C 1
ATOM 864 O O . GLN A 1 115 ? 5.189 -6.835 -3.028 1.00 90.19 115 GLN A O 1
ATOM 869 N N . ALA A 1 116 ? 7.310 -6.869 -3.728 1.00 91.38 116 ALA A N 1
ATOM 870 C CA . ALA A 1 116 ? 7.876 -6.829 -2.382 1.00 91.38 116 ALA A CA 1
ATOM 871 C C . ALA A 1 116 ? 7.571 -5.508 -1.660 1.00 91.38 116 ALA A C 1
ATOM 873 O O . ALA A 1 116 ? 7.399 -5.490 -0.442 1.00 91.38 116 ALA A O 1
ATOM 874 N N . ARG A 1 117 ? 7.502 -4.389 -2.389 1.00 92.81 117 ARG A N 1
ATOM 875 C CA . ARG A 1 117 ? 7.039 -3.109 -1.845 1.00 92.81 117 ARG A CA 1
ATOM 876 C C . ARG A 1 117 ? 5.562 -3.179 -1.457 1.00 92.81 117 ARG A C 1
ATOM 878 O O . ARG A 1 117 ? 5.262 -2.938 -0.296 1.00 92.81 117 ARG A O 1
ATOM 885 N N . ALA A 1 118 ? 4.688 -3.614 -2.362 1.00 92.88 118 ALA A N 1
ATOM 886 C CA . ALA A 1 118 ? 3.254 -3.722 -2.101 1.00 92.88 118 ALA A CA 1
ATOM 887 C C . ALA A 1 118 ? 2.940 -4.641 -0.907 1.00 92.88 118 ALA A C 1
ATOM 889 O O . ALA A 1 118 ? 2.096 -4.316 -0.080 1.00 92.88 118 ALA A O 1
ATOM 890 N N . ARG A 1 119 ? 3.668 -5.755 -0.753 1.00 93.06 119 ARG A N 1
ATOM 891 C CA . ARG A 1 119 ? 3.528 -6.642 0.416 1.00 93.06 119 ARG A CA 1
ATOM 892 C C . ARG A 1 119 ? 3.962 -5.976 1.722 1.00 93.06 119 ARG A C 1
ATOM 894 O O . ARG A 1 119 ? 3.316 -6.186 2.741 1.00 93.06 119 ARG A O 1
ATOM 901 N N . ARG A 1 120 ? 5.036 -5.179 1.714 1.00 93.56 120 ARG A N 1
ATOM 902 C CA . ARG A 1 120 ? 5.467 -4.417 2.901 1.00 93.56 120 ARG A CA 1
ATOM 903 C C . ARG A 1 120 ? 4.454 -3.338 3.267 1.00 93.56 120 ARG A C 1
ATOM 905 O O . ARG A 1 120 ? 4.098 -3.229 4.433 1.00 93.56 120 ARG A O 1
ATOM 912 N N . ASP A 1 121 ? 3.959 -2.609 2.272 1.00 93.31 121 ASP A N 1
ATOM 913 C CA . ASP A 1 121 ? 2.937 -1.581 2.468 1.00 93.31 121 ASP A CA 1
ATOM 914 C C . ASP A 1 121 ? 1.634 -2.200 3.004 1.00 93.31 121 ASP A C 1
ATOM 916 O O . ASP A 1 121 ? 1.044 -1.668 3.943 1.00 93.31 121 ASP A O 1
ATOM 920 N N . TYR A 1 122 ? 1.245 -3.374 2.490 1.00 94.81 122 TYR A N 1
ATOM 921 C CA . TYR A 1 122 ? 0.123 -4.158 3.010 1.00 94.81 122 TYR A CA 1
ATOM 922 C C . TYR A 1 122 ? 0.317 -4.571 4.467 1.00 94.81 122 TYR A C 1
ATOM 924 O O . TYR A 1 122 ? -0.594 -4.398 5.267 1.00 94.81 122 TYR A O 1
ATOM 932 N N . LEU A 1 123 ? 1.487 -5.108 4.829 1.00 94.44 123 LEU A N 1
ATOM 933 C CA . LEU A 1 123 ? 1.749 -5.528 6.208 1.00 94.44 123 LEU A CA 1
ATOM 934 C C . LEU A 1 123 ? 1.737 -4.348 7.178 1.00 94.44 123 LEU A C 1
ATOM 936 O O . LEU A 1 123 ? 1.232 -4.495 8.284 1.00 94.44 123 LEU A O 1
ATOM 940 N N . LEU A 1 124 ? 2.239 -3.189 6.753 1.00 94.25 124 LEU A N 1
ATOM 941 C CA . LEU A 1 124 ? 2.208 -1.976 7.562 1.00 94.25 124 LEU A CA 1
ATOM 942 C C . LEU A 1 124 ? 0.771 -1.475 7.779 1.00 94.25 124 LEU A C 1
ATOM 944 O O . LEU A 1 124 ? 0.370 -1.178 8.903 1.00 94.25 124 LEU A O 1
ATOM 948 N N . TRP A 1 125 ? -0.036 -1.451 6.717 1.00 94.38 125 TRP A N 1
ATOM 949 C CA . TRP A 1 125 ? -1.466 -1.151 6.816 1.00 94.38 125 TRP A CA 1
ATOM 950 C C . TRP A 1 125 ? -2.206 -2.160 7.706 1.00 94.38 125 TRP A C 1
ATOM 952 O O . TRP A 1 125 ? -2.985 -1.772 8.572 1.00 94.38 125 TRP A O 1
ATOM 962 N N . TRP A 1 126 ? -1.914 -3.452 7.556 1.00 94.62 126 TRP A N 1
ATOM 963 C CA . TRP A 1 126 ? -2.508 -4.508 8.373 1.00 94.62 126 TRP A CA 1
ATOM 964 C C . TRP A 1 126 ? -2.140 -4.362 9.857 1.00 94.62 126 TRP A C 1
ATOM 966 O O . TRP A 1 126 ? -3.001 -4.539 10.721 1.00 94.62 126 TRP A O 1
ATOM 976 N N . SER A 1 127 ? -0.893 -3.984 10.173 1.00 93.25 127 SER A N 1
ATOM 977 C CA . SER A 1 127 ? -0.499 -3.679 11.553 1.00 93.25 127 SER A CA 1
ATOM 978 C C . SER A 1 127 ? -1.233 -2.463 12.112 1.00 93.25 127 SER A C 1
ATOM 980 O O . SER A 1 127 ? -1.642 -2.507 13.265 1.00 93.25 127 SER A O 1
ATOM 982 N N . ALA A 1 128 ? -1.491 -1.429 11.305 1.00 93.31 128 ALA A N 1
ATOM 983 C CA . ALA A 1 128 ? -2.263 -0.267 11.750 1.00 93.31 128 ALA A CA 1
ATOM 984 C C . ALA A 1 128 ? -3.721 -0.631 12.052 1.00 93.31 128 ALA A C 1
ATOM 986 O O . ALA A 1 128 ? -4.258 -0.226 13.077 1.00 93.31 128 ALA A O 1
ATOM 987 N N . LEU A 1 129 ? -4.354 -1.452 11.207 1.00 93.38 129 LEU A N 1
ATOM 988 C CA . LEU A 1 129 ? -5.699 -1.962 11.488 1.00 93.38 129 LEU A CA 1
ATOM 989 C C . LEU A 1 129 ? -5.745 -2.814 12.756 1.00 93.38 129 LEU A C 1
ATOM 991 O O . LEU A 1 129 ? -6.722 -2.762 13.500 1.00 93.38 129 LEU A O 1
ATOM 995 N N . THR A 1 130 ? -4.698 -3.601 12.993 1.00 93.44 130 THR A N 1
ATOM 996 C CA . THR A 1 130 ? -4.580 -4.420 14.201 1.00 93.44 130 THR A CA 1
ATOM 997 C C . THR A 1 130 ? -4.454 -3.544 15.442 1.00 93.44 130 THR A C 1
ATOM 999 O O . THR A 1 130 ? -5.202 -3.752 16.392 1.00 93.44 130 THR A O 1
ATOM 1002 N N . GLU A 1 131 ? -3.598 -2.522 15.394 1.00 92.31 131 GLU A N 1
ATOM 1003 C CA . GLU A 1 131 ? -3.425 -1.547 16.474 1.00 92.31 131 GLU A CA 1
ATOM 1004 C C . GLU A 1 131 ? -4.740 -0.829 16.794 1.00 92.31 131 GLU A C 1
ATOM 1006 O O . GLU A 1 131 ? -5.159 -0.783 17.949 1.00 92.31 131 GLU A O 1
ATOM 1011 N N . LEU A 1 132 ? -5.442 -0.334 15.768 1.00 91.31 132 LEU A N 1
ATOM 1012 C CA . LEU A 1 132 ? -6.736 0.331 15.934 1.00 91.31 132 LEU A CA 1
ATOM 1013 C C . LEU A 1 132 ? -7.769 -0.617 16.543 1.00 91.31 132 LEU A C 1
ATOM 1015 O O . LEU A 1 132 ? -8.445 -0.262 17.506 1.00 91.31 132 LEU A O 1
ATOM 1019 N N . ARG A 1 133 ? -7.878 -1.841 16.012 1.00 93.06 133 ARG A N 1
ATOM 1020 C CA . ARG A 1 133 ? -8.801 -2.855 16.530 1.00 93.06 133 ARG A CA 1
ATOM 1021 C C . ARG A 1 133 ? -8.534 -3.127 18.005 1.00 93.06 133 ARG A C 1
ATOM 1023 O O . ARG A 1 133 ? -9.471 -3.142 18.798 1.00 93.06 133 ARG A O 1
ATOM 1030 N N . ASP A 1 134 ? -7.281 -3.370 18.364 1.00 92.25 134 ASP A N 1
ATOM 1031 C CA . ASP A 1 134 ? -6.912 -3.742 19.725 1.00 92.25 134 ASP A CA 1
ATOM 1032 C C . ASP A 1 134 ? -7.094 -2.551 20.675 1.00 92.25 134 ASP A C 1
ATOM 1034 O O . ASP A 1 134 ? -7.686 -2.717 21.740 1.00 92.25 134 ASP A O 1
ATOM 1038 N N . THR A 1 135 ? -6.754 -1.336 20.235 1.00 91.06 135 THR A N 1
ATOM 1039 C CA . THR A 1 135 ? -7.025 -0.085 20.961 1.00 91.06 135 THR A CA 1
ATOM 1040 C C . THR A 1 135 ? -8.512 0.089 21.252 1.00 91.06 135 THR A C 1
ATOM 1042 O O . THR A 1 135 ? -8.892 0.280 22.405 1.00 91.06 135 THR A O 1
ATOM 1045 N N . PHE A 1 136 ? -9.382 -0.040 20.246 1.00 92.31 136 PHE A N 1
ATOM 1046 C CA . PHE A 1 136 ? -10.824 0.111 20.450 1.00 92.31 136 PHE A CA 1
ATOM 1047 C C . PHE A 1 136 ? -11.431 -1.001 21.302 1.00 92.31 136 PHE A C 1
ATOM 1049 O O . PHE A 1 136 ? -12.360 -0.749 22.069 1.00 92.31 136 PHE A O 1
ATOM 1056 N N . ARG A 1 137 ? -10.909 -2.228 21.206 1.00 92.06 137 ARG A N 1
ATOM 1057 C CA . ARG A 1 137 ? -11.366 -3.345 22.043 1.00 92.06 137 ARG A CA 1
ATOM 1058 C C . ARG A 1 137 ? -10.939 -3.196 23.500 1.00 92.06 137 ARG A C 1
ATOM 1060 O O . ARG A 1 137 ? -11.699 -3.604 24.371 1.00 92.06 137 ARG A O 1
ATOM 1067 N N . ILE A 1 138 ? -9.757 -2.634 23.759 1.00 90.31 138 ILE A N 1
ATOM 1068 C CA . ILE A 1 138 ? -9.282 -2.319 25.114 1.00 90.31 138 ILE A CA 1
ATOM 1069 C C . ILE A 1 138 ? -10.058 -1.131 25.684 1.00 90.31 138 ILE A C 1
ATOM 1071 O O . ILE A 1 138 ? -10.496 -1.185 26.829 1.00 90.31 138 ILE A O 1
ATOM 1075 N N . TYR A 1 139 ? -10.240 -0.076 24.886 1.00 87.88 139 TYR A N 1
ATOM 1076 C CA . TYR A 1 139 ? -10.966 1.122 25.295 1.00 87.88 139 TYR A CA 1
ATOM 1077 C C . TYR A 1 139 ? -12.428 0.812 25.633 1.00 87.88 139 TYR A C 1
ATOM 1079 O O . TYR A 1 139 ? -12.932 1.270 26.654 1.00 87.88 139 TYR A O 1
ATOM 1087 N N . GLY A 1 140 ? -13.117 0.040 24.785 1.00 83.81 140 GLY A N 1
ATOM 1088 C CA . GLY A 1 140 ? -14.491 -0.412 25.024 1.00 83.81 140 GLY A CA 1
ATOM 1089 C C . GLY A 1 140 ? -15.552 0.697 25.091 1.00 83.81 140 GLY A C 1
ATOM 1090 O O . GLY A 1 140 ? -16.708 0.394 25.360 1.00 83.81 140 GLY A O 1
ATOM 1091 N N . GLY A 1 141 ? -15.186 1.960 24.848 1.00 84.69 141 GLY A N 1
ATOM 1092 C CA . GLY A 1 141 ? -16.061 3.129 24.983 1.00 84.69 141 GLY A CA 1
ATOM 1093 C C . GLY A 1 141 ? -16.785 3.558 23.705 1.00 84.69 141 GLY A C 1
ATOM 1094 O O . GLY A 1 141 ? -17.267 4.683 23.643 1.00 84.69 141 GLY A O 1
ATOM 1095 N N . LEU A 1 142 ? -16.852 2.699 22.683 1.00 89.31 142 LEU A N 1
ATOM 1096 C CA . LEU A 1 142 ? -17.720 2.947 21.529 1.00 89.31 142 LEU A CA 1
ATOM 1097 C C . LEU A 1 142 ? -19.173 2.687 21.932 1.00 89.31 142 LEU A C 1
ATOM 1099 O O . LEU A 1 142 ? -19.495 1.653 22.517 1.00 89.31 142 LEU A O 1
ATOM 1103 N N . THR A 1 143 ? -20.038 3.654 21.649 1.00 90.00 143 THR A N 1
ATOM 1104 C CA . THR A 1 143 ? -21.404 3.705 22.183 1.00 90.00 143 THR A CA 1
ATOM 1105 C C . THR A 1 143 ? -22.420 3.004 21.287 1.00 90.00 143 THR A C 1
ATOM 1107 O O . THR A 1 143 ? -23.339 2.359 21.791 1.00 90.00 143 THR A O 1
ATOM 1110 N N . ALA A 1 144 ? -22.246 3.092 19.968 1.00 90.75 144 ALA A N 1
ATOM 1111 C CA . ALA A 1 144 ? -23.139 2.511 18.968 1.00 90.75 144 ALA A CA 1
ATOM 1112 C C . ALA A 1 144 ? -22.506 1.333 18.215 1.00 90.75 144 ALA A C 1
ATOM 1114 O O . ALA A 1 144 ? -23.220 0.525 17.614 1.00 90.75 144 ALA A O 1
ATOM 1115 N N . HIS A 1 145 ? -21.177 1.216 18.236 1.00 88.50 145 HIS A N 1
ATOM 1116 C CA . HIS A 1 145 ? -20.449 0.214 17.463 1.00 88.50 145 HIS A CA 1
ATOM 1117 C C . HIS A 1 145 ? -19.642 -0.751 18.334 1.00 88.50 145 HIS A C 1
ATOM 1119 O O . H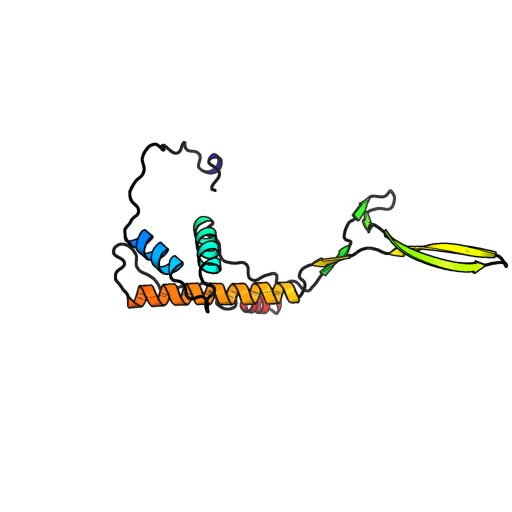IS A 1 145 ? -18.947 -0.358 19.263 1.00 88.50 145 HIS A O 1
ATOM 1125 N N . GLN A 1 146 ? -19.670 -2.036 17.971 1.00 90.50 146 GLN A N 1
ATOM 1126 C CA . GLN A 1 146 ? -18.817 -3.060 18.569 1.00 90.50 146 GLN A CA 1
ATOM 1127 C C . GLN A 1 146 ? -17.712 -3.465 17.591 1.00 90.50 146 GLN A C 1
ATOM 1129 O O . GLN A 1 146 ? -17.982 -3.895 16.468 1.00 90.50 146 GLN A O 1
ATOM 1134 N N . VAL A 1 147 ? -16.455 -3.386 18.034 1.00 92.06 147 VAL A N 1
ATOM 1135 C CA . VAL A 1 147 ? -15.310 -3.836 17.234 1.00 92.06 147 VAL A CA 1
ATOM 1136 C C . VAL A 1 147 ? -15.142 -5.344 17.367 1.00 92.06 147 VAL A C 1
ATOM 1138 O O . VAL A 1 147 ? -14.893 -5.878 18.450 1.00 92.06 147 VAL A O 1
ATOM 1141 N N . THR A 1 148 ? -15.271 -6.042 16.241 1.00 91.56 148 THR A N 1
ATOM 1142 C CA . THR A 1 148 ? -15.088 -7.495 16.177 1.00 91.56 148 THR A CA 1
ATOM 1143 C C . THR A 1 148 ? -13.607 -7.877 16.065 1.00 91.56 148 THR A C 1
ATOM 1145 O O . THR A 1 148 ? -12.731 -7.046 15.831 1.00 91.56 148 THR A O 1
ATOM 1148 N N . GLY A 1 149 ? -13.309 -9.170 16.220 1.00 88.44 149 GLY A N 1
ATOM 1149 C CA . GLY A 1 149 ? -11.964 -9.707 15.985 1.00 88.44 149 GLY A CA 1
ATOM 1150 C C . GLY A 1 149 ? -11.588 -9.847 14.504 1.00 88.44 149 GLY A C 1
ATOM 1151 O O . GLY A 1 149 ? -10.439 -10.180 14.208 1.00 88.44 149 GLY A O 1
ATOM 1152 N N . ALA A 1 150 ? -12.534 -9.629 13.586 1.00 90.00 150 ALA A N 1
ATOM 1153 C CA . ALA A 1 150 ? -12.339 -9.875 12.167 1.00 90.00 150 ALA A CA 1
ATOM 1154 C C . ALA A 1 150 ? -11.337 -8.881 11.564 1.00 90.00 150 ALA A C 1
ATOM 1156 O O . ALA A 1 150 ? -11.464 -7.670 11.723 1.00 90.00 150 ALA A O 1
ATOM 1157 N N . LEU A 1 151 ? -10.351 -9.411 10.843 1.00 90.50 151 LEU A N 1
ATOM 1158 C CA . LEU A 1 151 ? -9.409 -8.641 10.041 1.00 90.50 151 LEU A CA 1
ATOM 1159 C C . LEU A 1 151 ? -9.273 -9.285 8.660 1.00 90.50 151 LEU A C 1
ATOM 1161 O O . LEU A 1 151 ? -9.481 -10.497 8.524 1.00 90.50 151 LEU A O 1
ATOM 1165 N N . PRO A 1 152 ? -8.857 -8.511 7.644 1.00 90.75 152 PRO A N 1
ATOM 1166 C CA . PRO A 1 152 ? -8.371 -9.076 6.396 1.00 90.75 152 PRO A CA 1
ATOM 1167 C C . PRO A 1 152 ? -7.269 -10.118 6.657 1.00 90.75 152 PRO A C 1
ATOM 1169 O O . PRO A 1 152 ? -6.535 -10.010 7.649 1.00 90.75 152 PRO A O 1
ATOM 1172 N N . PRO A 1 153 ? -7.097 -11.115 5.772 1.00 91.94 153 PRO A N 1
ATOM 1173 C CA . PRO A 1 153 ? -6.017 -12.088 5.908 1.00 91.94 153 PRO A CA 1
ATOM 1174 C C . PRO A 1 153 ? -4.659 -11.376 5.988 1.00 91.94 153 PRO A C 1
ATOM 1176 O O . PRO A 1 153 ? -4.389 -10.459 5.216 1.00 91.94 153 PRO A O 1
ATOM 1179 N N . MET A 1 154 ? -3.781 -11.812 6.895 1.00 92.44 154 MET A N 1
ATOM 1180 C CA . MET A 1 154 ? -2.465 -11.180 7.092 1.00 92.44 154 MET A CA 1
ATOM 1181 C C . MET A 1 154 ? -1.547 -11.342 5.869 1.00 92.44 154 MET A C 1
ATOM 1183 O O . MET A 1 154 ? -0.765 -10.454 5.541 1.00 92.44 154 MET A O 1
ATOM 1187 N N . LYS A 1 155 ? -1.641 -12.484 5.178 1.00 91.88 155 LYS A N 1
ATOM 1188 C CA . LYS A 1 155 ? -0.819 -12.814 4.004 1.00 91.88 155 LYS A CA 1
ATOM 1189 C C . LYS A 1 155 ? -1.683 -13.372 2.866 1.00 91.88 155 LYS A C 1
ATOM 1191 O O . LYS A 1 155 ? -1.607 -14.559 2.546 1.00 91.88 155 LYS A O 1
ATOM 1196 N N . PRO A 1 156 ? -2.520 -12.540 2.222 1.00 89.50 156 PRO A N 1
ATOM 1197 C CA . PRO A 1 156 ? -3.455 -12.985 1.182 1.00 89.50 156 PRO A CA 1
ATOM 1198 C C . PRO A 1 156 ? -2.764 -13.640 -0.024 1.00 89.50 156 PRO A C 1
ATOM 1200 O O . PRO A 1 156 ? -3.344 -14.500 -0.691 1.00 89.50 156 PRO A O 1
ATOM 1203 N N . TRP A 1 157 ? -1.508 -13.275 -0.299 1.00 88.19 157 TRP A N 1
ATOM 1204 C CA . TRP A 1 157 ? -0.720 -13.874 -1.376 1.00 88.19 157 TRP A CA 1
ATOM 1205 C C . TRP A 1 157 ? -0.366 -15.346 -1.132 1.00 88.19 157 TRP A C 1
ATOM 1207 O O . TRP A 1 157 ? -0.120 -16.052 -2.106 1.00 88.19 157 TRP A O 1
ATOM 1217 N N . GLU A 1 158 ? -0.351 -15.832 0.114 1.00 85.88 158 GLU A N 1
ATOM 1218 C CA . GLU A 1 158 ? -0.079 -17.244 0.423 1.00 85.88 158 GLU A CA 1
ATOM 1219 C C . GLU A 1 158 ? -1.290 -18.129 0.094 1.00 85.88 158 GLU A C 1
ATOM 1221 O O . GLU A 1 158 ? -1.141 -19.142 -0.590 1.00 85.88 158 GLU A O 1
ATOM 1226 N N . ALA A 1 159 ? -2.501 -17.692 0.455 1.00 70.88 159 ALA A N 1
ATOM 1227 C CA . ALA A 1 159 ? -3.740 -18.416 0.155 1.00 70.88 159 ALA A CA 1
ATOM 1228 C C . ALA A 1 159 ? -3.968 -18.583 -1.360 1.00 70.88 159 ALA A C 1
ATOM 1230 O O . ALA A 1 159 ? -4.307 -19.666 -1.835 1.00 70.88 159 ALA A O 1
ATOM 1231 N N . LYS A 1 160 ? -3.693 -17.538 -2.156 1.00 60.16 160 LYS A N 1
ATOM 1232 C CA . LYS A 1 160 ? -3.774 -17.627 -3.626 1.00 60.16 160 LYS A CA 1
ATOM 1233 C C . LYS A 1 160 ? -2.656 -18.468 -4.262 1.00 60.16 160 LYS A C 1
ATOM 1235 O O . LYS A 1 160 ? -2.834 -18.919 -5.390 1.00 60.16 160 LYS A O 1
ATOM 1240 N N . ARG A 1 161 ? -1.512 -18.683 -3.594 1.00 57.03 161 ARG A N 1
ATOM 1241 C CA . ARG A 1 161 ? -0.470 -19.613 -4.082 1.00 57.03 161 ARG A CA 1
ATOM 1242 C C . ARG A 1 161 ? -0.905 -21.066 -3.924 1.00 57.03 161 ARG A C 1
ATOM 1244 O O . ARG A 1 161 ? -0.670 -21.844 -4.842 1.00 57.03 161 ARG A O 1
ATOM 1251 N N . ALA A 1 162 ? -1.572 -21.402 -2.818 1.00 48.47 162 ALA A N 1
ATOM 1252 C CA . ALA A 1 162 ? -2.121 -22.738 -2.592 1.00 48.47 162 ALA A CA 1
ATOM 1253 C C . ALA A 1 162 ? -3.166 -23.115 -3.660 1.00 48.47 162 ALA A C 1
ATOM 1255 O O . ALA A 1 162 ? -3.094 -24.198 -4.225 1.00 48.47 162 ALA A O 1
ATOM 1256 N N . ALA A 1 163 ? -4.048 -22.181 -4.032 1.00 48.84 163 ALA A N 1
ATOM 1257 C CA . ALA A 1 163 ? -5.060 -22.396 -5.074 1.00 48.84 163 ALA A CA 1
ATOM 1258 C C . ALA A 1 163 ? -4.503 -22.561 -6.506 1.00 48.84 163 ALA A C 1
ATOM 1260 O O . ALA A 1 163 ? -5.236 -22.987 -7.388 1.00 48.84 163 ALA A O 1
ATOM 1261 N N . ARG A 1 164 ? -3.238 -22.195 -6.766 1.00 45.62 164 ARG A N 1
ATOM 1262 C CA . ARG A 1 164 ? -2.581 -22.367 -8.079 1.00 45.62 164 ARG A CA 1
ATOM 1263 C C . ARG A 1 164 ? -1.711 -23.631 -8.150 1.00 45.62 164 ARG A C 1
ATOM 1265 O O . ARG A 1 164 ? -1.235 -23.972 -9.227 1.00 45.62 164 ARG A O 1
ATOM 1272 N N . ALA A 1 165 ? -1.444 -24.261 -7.006 1.00 45.34 165 ALA A N 1
ATOM 1273 C CA . ALA A 1 165 ? -0.628 -25.469 -6.885 1.00 45.34 165 ALA A CA 1
ATOM 1274 C C . ALA A 1 165 ? -1.465 -26.756 -6.725 1.00 45.34 165 ALA A C 1
ATOM 1276 O O . ALA A 1 165 ? -0.885 -27.839 -6.732 1.00 45.34 165 ALA A O 1
ATOM 1277 N N . ALA A 1 166 ? -2.785 -26.620 -6.567 1.00 41.97 166 ALA A N 1
ATOM 1278 C CA . ALA A 1 166 ? -3.779 -27.692 -6.624 1.00 41.97 166 ALA A CA 1
ATOM 1279 C C . ALA A 1 166 ? -4.391 -27.760 -8.029 1.00 41.97 166 ALA A C 1
ATOM 1281 O O . ALA A 1 166 ? -4.724 -28.884 -8.458 1.00 41.97 166 ALA A O 1
#

Sequence (166 aa):
MVWQAELGCRVQGGGTSEPHPDADAVVDALAQLPEGIGGWRIALVTADLCRAGETLGWGSNLAPQVQPIDWKQTKHGRSAVTATCGKARYTSRGKVREVDLRCCPITIENHPRDQARARRDYLLWWSALTELRDTFRIYGGLTAHQVTGALPPMKPWEAKRAARAA

pLDDT: mean 85.6, std 13.01, range [41.34, 95.62]

Secondary structure (DSSP, 8-state):
---GGGSSS------PPPPPHHHHHHHHHHHT--GGGTHHHHHHHHHHHHHHT--------SPPEEEES-EEEETTEEEE--EEEEEEEEEETTEEEEEEEEE--EEEET-HHHHHHHHHHHHHHHHHHHHHHHHHHHH---SS----S----S-HHHHHHHHHH-

Foldseek 3Di:
DDDPVVPPDDPPDDDDDDDDPLVVVLLVLLQPQDVVLPHVNLSVVVVVCVVVVHAQDLADLDDKDKDFPDWDQDPVGIDADKDFPDWDWDDDPNDIDIDTDIDGHIDIPRPVVVSVVSNVVRLSSQVSVVVSLVVCQVVVPNDPDDRDPDDDDNCVSVVVVVVVVD

Radius of gyration: 26.59 Å; chains: 1; bounding box: 69×49×75 Å